Protein AF-A0A1E7GNS7-F1 (afdb_monomer_lite)

Foldseek 3Di:
DDQQPQVVLQVLLVVLCVVLPWAWPDKDKDADVQAGIWIWTDTPVDIWIWDDGVVQLWIKIKDKDQDPSGDVVSSVVSVCVVSVDPDWDWDWDWDDDPPDRIIIIIIIGDTDDD

Structure (mmCIF, N/CA/C/O backbone):
data_AF-A0A1E7GNS7-F1
#
_entry.id   AF-A0A1E7GNS7-F1
#
loop_
_atom_site.group_PDB
_atom_site.id
_atom_site.type_symbol
_atom_site.label_atom_id
_atom_site.label_alt_id
_atom_site.label_comp_id
_atom_site.label_asym_id
_atom_site.label_entity_id
_atom_site.label_seq_id
_atom_site.pdbx_PDB_ins_code
_atom_site.Cartn_x
_atom_site.Cartn_y
_atom_site.Cartn_z
_atom_site.occupancy
_atom_site.B_iso_or_equiv
_atom_site.auth_seq_id
_atom_site.auth_comp_id
_atom_site.auth_asym_id
_atom_site.auth_atom_id
_atom_site.pdbx_PDB_model_num
ATOM 1 N N . GLY A 1 1 ? 1.430 -7.642 -8.844 1.00 86.88 1 GLY A N 1
ATOM 2 C CA . GLY A 1 1 ? 0.796 -6.537 -9.594 1.00 86.88 1 GLY A CA 1
ATOM 3 C C . GLY A 1 1 ? 1.832 -5.669 -10.274 1.00 86.88 1 GLY A C 1
ATOM 4 O O . GLY A 1 1 ? 3.020 -5.909 -10.096 1.00 86.88 1 GLY A O 1
ATOM 5 N N . ASP A 1 2 ? 1.396 -4.670 -11.044 1.00 94.12 2 ASP A N 1
ATOM 6 C CA . ASP A 1 2 ? 2.300 -3.695 -11.669 1.00 94.12 2 ASP A CA 1
ATOM 7 C C . ASP A 1 2 ? 2.747 -2.643 -10.641 1.00 94.12 2 ASP A C 1
ATOM 9 O O . ASP A 1 2 ? 1.923 -1.887 -10.115 1.00 94.12 2 ASP A O 1
ATOM 13 N N . LEU A 1 3 ? 4.055 -2.610 -10.368 1.00 95.31 3 LEU A N 1
ATOM 14 C CA . LEU A 1 3 ? 4.700 -1.681 -9.437 1.00 95.31 3 LEU A CA 1
ATOM 15 C C . LEU A 1 3 ? 4.762 -0.240 -9.968 1.00 95.31 3 LEU A C 1
ATOM 17 O O . LEU A 1 3 ? 4.963 0.682 -9.188 1.00 95.31 3 LEU A O 1
ATOM 21 N N . ASN A 1 4 ? 4.557 -0.018 -11.268 1.00 95.81 4 ASN A N 1
ATOM 22 C CA . ASN A 1 4 ? 4.551 1.320 -11.866 1.00 95.81 4 ASN A CA 1
ATOM 23 C C . ASN A 1 4 ? 3.148 1.935 -11.965 1.00 95.81 4 ASN A C 1
ATOM 25 O O . ASN A 1 4 ? 3.010 3.118 -12.290 1.00 95.81 4 ASN A O 1
ATOM 29 N N . ASN A 1 5 ? 2.095 1.167 -11.675 1.00 96.06 5 ASN A N 1
ATOM 30 C CA . ASN A 1 5 ? 0.718 1.630 -11.809 1.00 96.06 5 ASN A CA 1
ATOM 31 C C . ASN A 1 5 ? 0.266 2.426 -10.576 1.00 96.06 5 ASN A C 1
ATOM 33 O O . ASN A 1 5 ? -0.474 1.932 -9.719 1.00 96.06 5 ASN A O 1
ATOM 37 N N . LYS A 1 6 ? 0.717 3.682 -10.496 1.00 95.88 6 LYS A N 1
ATOM 38 C CA . LYS A 1 6 ? 0.398 4.590 -9.383 1.00 95.88 6 LYS A CA 1
ATOM 39 C C . LYS A 1 6 ? -1.093 4.775 -9.146 1.00 95.88 6 LYS A C 1
ATOM 41 O O . LYS A 1 6 ? -1.521 4.764 -7.996 1.00 95.88 6 LYS A O 1
ATOM 46 N N . ASP A 1 7 ? -1.884 4.882 -10.210 1.00 96.88 7 ASP A N 1
ATOM 47 C CA . ASP A 1 7 ? -3.315 5.147 -10.085 1.00 96.88 7 ASP A CA 1
ATOM 48 C C . ASP A 1 7 ? -4.016 3.940 -9.465 1.00 96.88 7 ASP A C 1
ATOM 50 O O . ASP A 1 7 ? -4.893 4.086 -8.617 1.00 96.88 7 ASP A O 1
ATOM 54 N N . GLN A 1 8 ? -3.606 2.729 -9.850 1.00 97.56 8 GLN A N 1
ATOM 55 C CA . GLN A 1 8 ? -4.157 1.510 -9.278 1.00 97.56 8 GLN A CA 1
ATOM 56 C C . GLN A 1 8 ? -3.739 1.322 -7.820 1.00 97.56 8 GLN A C 1
ATOM 58 O O . GLN A 1 8 ? -4.589 0.995 -6.994 1.00 97.56 8 GLN A O 1
ATOM 63 N N . ILE A 1 9 ? -2.470 1.576 -7.492 1.00 97.81 9 ILE A N 1
ATOM 64 C CA . ILE A 1 9 ? -1.962 1.484 -6.118 1.00 97.81 9 ILE A CA 1
ATOM 65 C C . ILE A 1 9 ? -2.700 2.466 -5.199 1.00 97.81 9 ILE A C 1
ATOM 67 O O . ILE A 1 9 ? -3.193 2.054 -4.150 1.00 97.81 9 ILE A O 1
ATOM 71 N N . VAL A 1 10 ? -2.857 3.729 -5.615 1.00 98.38 10 VAL A N 1
ATOM 72 C CA . VAL A 1 10 ? -3.624 4.734 -4.858 1.00 98.38 10 VAL A CA 1
ATOM 73 C C . VAL A 1 10 ? -5.075 4.291 -4.681 1.00 98.38 10 VAL A C 1
ATOM 75 O O . VAL A 1 10 ? -5.563 4.256 -3.553 1.00 98.38 10 VAL A O 1
ATOM 78 N N . ARG A 1 11 ? -5.758 3.886 -5.763 1.00 98.38 11 ARG A N 1
ATOM 79 C CA . ARG A 1 11 ? -7.163 3.442 -5.697 1.00 98.38 11 ARG A CA 1
ATOM 80 C C . ARG A 1 11 ? -7.364 2.283 -4.724 1.00 98.38 11 ARG A C 1
ATOM 82 O O . ARG A 1 11 ? -8.359 2.251 -4.001 1.00 98.38 11 ARG A O 1
ATOM 89 N N . ILE A 1 12 ? -6.441 1.326 -4.710 1.00 98.25 12 ILE A N 1
ATOM 90 C CA . ILE A 1 12 ? -6.507 0.172 -3.812 1.00 98.25 12 ILE A CA 1
ATOM 91 C C . ILE A 1 12 ? -6.266 0.600 -2.369 1.00 98.25 12 ILE A C 1
ATOM 93 O O . ILE A 1 12 ? -7.046 0.209 -1.507 1.00 98.25 12 ILE A O 1
ATOM 97 N N . ALA A 1 13 ? -5.255 1.430 -2.107 1.00 97.38 13 ALA A N 1
ATOM 98 C CA . ALA A 1 13 ? -4.968 1.927 -0.764 1.00 97.38 13 ALA A CA 1
ATOM 99 C C . ALA A 1 13 ? -6.139 2.747 -0.192 1.00 97.38 13 ALA A C 1
ATOM 101 O O . ALA A 1 13 ? -6.538 2.540 0.952 1.00 97.38 13 ALA A O 1
ATOM 102 N N . GLU A 1 14 ? -6.758 3.620 -0.994 1.00 97.94 14 GLU A N 1
ATOM 103 C CA . GLU A 1 14 ? -7.948 4.373 -0.580 1.00 97.94 14 GLU A CA 1
ATOM 104 C C . GLU A 1 14 ? -9.141 3.464 -0.290 1.00 97.94 14 GLU A C 1
ATOM 106 O O . GLU A 1 14 ? -9.867 3.671 0.686 1.00 97.94 14 GLU A O 1
ATOM 111 N N . ARG A 1 15 ? -9.371 2.465 -1.150 1.00 97.62 15 ARG A N 1
ATOM 112 C CA . ARG A 1 15 ? -10.441 1.490 -0.950 1.00 97.62 15 ARG A CA 1
ATOM 113 C C . ARG A 1 15 ? -10.207 0.700 0.331 1.00 97.62 15 ARG A C 1
ATOM 115 O O . ARG A 1 15 ? -11.141 0.567 1.112 1.00 97.62 15 ARG A O 1
ATOM 122 N N . ALA A 1 16 ? -8.989 0.214 0.544 1.00 95.69 16 ALA A N 1
ATOM 123 C CA . ALA A 1 16 ? -8.612 -0.551 1.722 1.00 95.69 16 ALA A CA 1
ATOM 124 C C . ALA A 1 16 ? -8.851 0.257 3.002 1.00 95.69 16 ALA A C 1
ATOM 126 O O . ALA A 1 16 ? -9.559 -0.207 3.891 1.00 95.69 16 ALA A O 1
ATOM 127 N N . ALA A 1 17 ? -8.378 1.509 3.038 1.00 94.81 17 ALA A N 1
ATOM 128 C CA . ALA A 1 17 ? -8.599 2.424 4.154 1.00 94.81 17 ALA A CA 1
ATOM 129 C C . ALA A 1 17 ? -10.092 2.614 4.471 1.00 94.81 17 ALA A C 1
ATOM 131 O O . ALA A 1 17 ? -10.507 2.481 5.620 1.00 94.81 17 ALA A O 1
ATOM 132 N N . LYS A 1 18 ? -10.918 2.878 3.450 1.00 94.50 18 LYS A N 1
ATOM 133 C CA . LYS A 1 18 ? -12.369 3.060 3.625 1.00 94.50 18 LYS A CA 1
ATOM 134 C C . LYS A 1 18 ? -13.057 1.793 4.133 1.00 94.50 18 LYS A C 1
ATOM 136 O O . LYS A 1 18 ? -13.991 1.892 4.921 1.00 94.50 18 LYS A O 1
ATOM 141 N N . GLN A 1 19 ? -12.619 0.618 3.678 1.00 94.94 19 GLN A N 1
ATOM 142 C CA . GLN A 1 19 ? -13.202 -0.665 4.080 1.00 94.94 19 GLN A CA 1
ATOM 143 C C . GLN A 1 19 ? -12.921 -0.995 5.547 1.00 94.94 19 GLN A C 1
ATOM 145 O O . GLN A 1 19 ? -13.812 -1.500 6.219 1.00 94.94 19 GLN A O 1
ATOM 150 N N . VAL A 1 20 ? -11.751 -0.619 6.068 1.00 92.00 20 VAL A N 1
ATOM 151 C CA . VAL A 1 20 ? -11.420 -0.780 7.497 1.00 92.00 20 VAL A CA 1
ATOM 152 C C . VAL A 1 20 ? -11.926 0.376 8.372 1.00 92.00 20 VAL A C 1
ATOM 154 O O . VAL A 1 20 ? -11.505 0.536 9.512 1.00 92.00 20 VAL A O 1
ATOM 157 N N . GLY A 1 21 ? -12.813 1.225 7.842 1.00 91.19 21 GLY A N 1
ATOM 158 C CA . GLY A 1 21 ? -13.429 2.318 8.595 1.00 91.19 21 GLY A CA 1
ATOM 159 C C . GLY A 1 21 ? -12.516 3.519 8.859 1.00 91.19 21 GLY A C 1
ATOM 160 O O . GLY A 1 21 ? -12.821 4.335 9.729 1.00 91.19 21 GLY A O 1
ATOM 161 N N . ALA A 1 22 ? -11.402 3.661 8.134 1.00 91.56 22 ALA A N 1
ATOM 162 C CA . ALA A 1 22 ? -10.573 4.856 8.213 1.00 91.56 22 ALA A CA 1
ATOM 163 C C . ALA A 1 22 ? -11.164 6.004 7.376 1.00 91.56 22 ALA A C 1
ATOM 165 O O . ALA A 1 22 ? -11.633 5.824 6.248 1.00 91.56 22 ALA A O 1
ATOM 166 N N . THR A 1 23 ? -11.083 7.221 7.911 1.00 93.00 23 THR A N 1
ATOM 167 C CA . THR A 1 23 ? -11.484 8.440 7.201 1.00 93.00 23 THR A CA 1
ATOM 168 C C . THR A 1 23 ? -10.365 8.889 6.267 1.00 93.00 23 THR A C 1
ATOM 170 O O . THR A 1 23 ? -9.321 9.344 6.731 1.00 93.00 23 THR A O 1
ATOM 173 N N . VAL A 1 24 ? -10.592 8.787 4.956 1.00 95.81 24 VAL A N 1
ATOM 174 C CA . VAL A 1 24 ? -9.667 9.273 3.919 1.00 95.81 24 VAL A CA 1
ATOM 175 C C . VAL A 1 24 ? -9.893 10.764 3.675 1.00 95.81 24 VAL A C 1
ATOM 177 O O . VAL A 1 24 ? -11.001 11.169 3.328 1.00 95.81 24 VAL A O 1
ATOM 180 N N . LEU A 1 25 ? -8.838 11.566 3.823 1.00 97.38 25 LEU A N 1
ATOM 181 C CA . LEU A 1 25 ? -8.847 13.011 3.564 1.00 97.38 25 LEU A CA 1
ATOM 182 C C . LEU A 1 25 ? -8.395 13.364 2.141 1.00 97.38 25 LEU A C 1
ATOM 184 O O . LEU A 1 25 ? -8.782 14.399 1.607 1.00 97.38 25 LEU A O 1
ATOM 188 N N . GLY A 1 26 ? -7.578 12.512 1.524 1.00 97.62 26 GLY A N 1
ATOM 189 C CA . GLY A 1 26 ? -7.082 12.701 0.165 1.00 97.62 26 GLY A CA 1
ATOM 190 C C . GLY A 1 26 ? -5.955 11.731 -0.169 1.00 97.62 26 GLY A C 1
ATOM 191 O O . GLY A 1 26 ? -5.539 10.933 0.671 1.00 97.62 26 GLY A O 1
ATOM 192 N N . SER A 1 27 ? -5.436 11.810 -1.388 1.00 98.44 27 SER A N 1
ATOM 193 C CA . SER A 1 27 ? -4.328 10.972 -1.847 1.00 98.44 27 SER A CA 1
ATOM 194 C C . SER A 1 27 ? -3.459 11.690 -2.874 1.00 98.44 27 SER A C 1
ATOM 196 O O . SER A 1 27 ? -3.835 12.722 -3.433 1.00 98.44 27 SER A O 1
ATOM 198 N N . GLY A 1 28 ? -2.265 11.153 -3.106 1.00 97.81 28 GLY A N 1
ATOM 199 C CA . GLY A 1 28 ? -1.328 11.661 -4.097 1.00 97.81 28 GLY A CA 1
ATOM 200 C C . GLY A 1 28 ? -0.340 10.590 -4.535 1.00 97.81 28 GLY A C 1
ATOM 201 O O . GLY A 1 28 ? -0.132 9.589 -3.849 1.00 97.81 28 GLY A O 1
ATOM 202 N N . SER A 1 29 ? 0.278 10.789 -5.695 1.00 97.75 29 SER A N 1
ATOM 203 C CA . SER A 1 29 ? 1.351 9.914 -6.160 1.00 97.75 29 SER A CA 1
ATOM 204 C C . SER A 1 29 ? 2.316 10.619 -7.107 1.00 97.75 29 SER A C 1
ATOM 206 O O . SER A 1 29 ? 1.941 11.509 -7.874 1.00 97.75 29 SER A O 1
ATOM 208 N N . VAL A 1 30 ? 3.572 10.188 -7.064 1.00 97.38 30 VAL A N 1
ATOM 209 C CA . VAL A 1 30 ? 4.665 10.659 -7.916 1.00 97.38 30 VAL A CA 1
ATOM 210 C C . VAL A 1 30 ? 5.296 9.449 -8.592 1.00 97.38 30 VAL A C 1
ATOM 212 O O . VAL A 1 30 ? 5.549 8.435 -7.946 1.00 97.38 30 VAL A O 1
ATOM 215 N N . SER A 1 31 ? 5.547 9.557 -9.897 1.00 96.38 31 SER A N 1
ATOM 216 C CA . SER A 1 31 ? 6.327 8.571 -10.648 1.00 96.38 31 SER A CA 1
ATOM 217 C C . SER A 1 31 ? 7.764 9.040 -10.784 1.00 96.38 31 SER A C 1
ATOM 219 O O . SER A 1 31 ? 8.012 10.199 -11.116 1.00 96.38 31 SER A O 1
ATOM 221 N N . TYR A 1 32 ? 8.695 8.111 -10.622 1.00 93.31 32 TYR A N 1
ATOM 222 C CA . TYR A 1 32 ? 10.105 8.294 -10.916 1.00 93.31 32 TYR A CA 1
ATOM 223 C C . TYR A 1 32 ? 10.420 7.496 -12.186 1.00 93.31 32 TYR A C 1
ATOM 225 O O . TYR A 1 32 ? 10.325 6.265 -12.171 1.00 93.31 32 TYR A O 1
ATOM 233 N N . PRO A 1 33 ? 10.758 8.154 -13.309 1.00 83.62 33 PRO A N 1
ATOM 234 C CA . PRO A 1 33 ? 11.056 7.457 -14.555 1.00 83.62 33 PRO A CA 1
ATOM 235 C C . PRO A 1 33 ? 12.098 6.350 -14.345 1.00 83.62 33 PRO A C 1
ATOM 237 O O . PRO A 1 33 ? 13.176 6.603 -13.811 1.00 83.62 33 PRO A O 1
A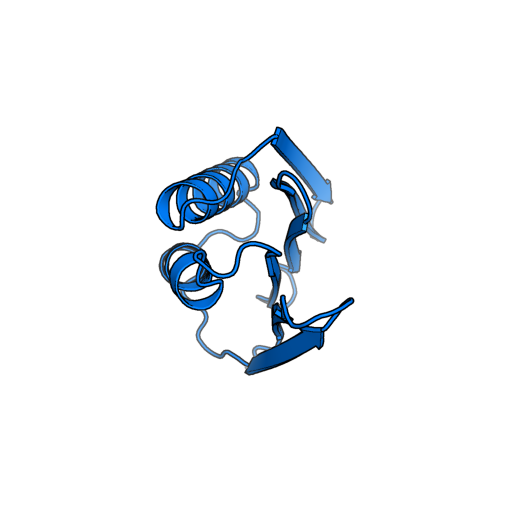TOM 240 N N . ALA A 1 34 ? 11.746 5.124 -14.746 1.00 78.56 34 ALA A N 1
ATOM 241 C CA . ALA A 1 34 ? 12.550 3.907 -14.588 1.00 78.56 34 ALA A CA 1
ATOM 242 C C . ALA A 1 34 ? 12.909 3.496 -13.138 1.00 78.56 34 ALA A C 1
ATOM 244 O O . ALA A 1 34 ? 13.766 2.634 -12.969 1.00 78.56 34 ALA A O 1
ATOM 245 N N . ARG A 1 35 ? 12.278 4.082 -12.107 1.00 89.12 35 ARG A N 1
ATOM 246 C CA . ARG A 1 35 ? 12.579 3.819 -10.680 1.00 89.12 35 ARG A CA 1
ATOM 247 C C . ARG A 1 35 ? 11.340 3.649 -9.791 1.00 89.12 35 ARG A C 1
ATOM 249 O O . ARG A 1 35 ? 11.426 3.767 -8.575 1.00 89.12 35 ARG A O 1
ATOM 256 N N . GLY A 1 36 ? 10.171 3.410 -10.387 1.00 95.31 36 GLY A N 1
ATOM 257 C CA . GLY A 1 36 ? 8.929 3.168 -9.651 1.00 95.31 36 GLY A CA 1
ATOM 258 C C . GLY A 1 36 ? 8.184 4.429 -9.233 1.00 95.31 36 GLY A C 1
ATOM 259 O O . GLY A 1 36 ? 8.178 5.437 -9.942 1.00 95.31 36 GLY A O 1
ATOM 260 N N . ILE A 1 37 ? 7.485 4.351 -8.103 1.00 97.75 37 ILE A N 1
ATOM 261 C CA . ILE A 1 37 ? 6.558 5.372 -7.626 1.00 97.75 37 ILE A CA 1
ATOM 262 C C . ILE A 1 37 ? 6.655 5.558 -6.110 1.00 97.75 37 ILE A C 1
ATOM 264 O O . ILE A 1 37 ? 7.063 4.651 -5.382 1.00 97.75 37 ILE A O 1
ATOM 268 N N . THR A 1 38 ? 6.139 6.696 -5.655 1.00 98.19 38 THR A N 1
ATOM 269 C CA . THR A 1 38 ? 5.670 6.891 -4.281 1.00 98.19 38 THR A CA 1
ATOM 270 C C . THR A 1 38 ? 4.197 7.275 -4.330 1.00 98.19 38 THR A C 1
ATOM 272 O O . THR A 1 38 ? 3.821 8.191 -5.063 1.00 98.19 38 THR A O 1
ATOM 275 N N . ALA A 1 39 ? 3.359 6.592 -3.557 1.00 98.12 39 ALA A N 1
ATOM 276 C CA . ALA A 1 39 ? 1.933 6.858 -3.412 1.00 98.12 39 ALA A CA 1
ATOM 277 C C . ALA A 1 39 ? 1.578 7.037 -1.933 1.00 98.12 39 ALA A C 1
ATOM 279 O O . ALA A 1 39 ? 2.038 6.270 -1.093 1.00 98.12 39 ALA A O 1
ATOM 280 N N . VAL A 1 40 ? 0.747 8.031 -1.624 1.00 98.31 40 VAL A N 1
ATOM 281 C CA . VAL A 1 40 ? 0.300 8.346 -0.263 1.00 98.31 40 VAL A CA 1
ATOM 282 C C . VAL A 1 40 ? -1.217 8.497 -0.212 1.00 98.31 40 VAL A C 1
ATOM 284 O O . VAL A 1 40 ? -1.821 9.097 -1.103 1.00 98.31 40 VAL A O 1
ATOM 287 N N . VAL A 1 41 ? -1.831 7.973 0.846 1.00 98.12 41 VAL A N 1
ATOM 288 C CA . VAL A 1 41 ? -3.225 8.230 1.223 1.00 98.12 41 VAL A CA 1
ATOM 289 C C . VAL A 1 41 ? -3.222 8.887 2.596 1.00 98.12 41 VAL A C 1
ATOM 291 O O . VAL A 1 41 ? -2.736 8.303 3.564 1.00 98.12 41 VAL A O 1
ATOM 294 N N . PHE A 1 42 ? -3.757 10.102 2.675 1.00 97.12 42 PHE A N 1
ATOM 295 C CA . PHE A 1 42 ? -3.903 10.850 3.917 1.00 97.12 42 PHE A CA 1
ATOM 296 C C . PHE A 1 42 ? -5.160 10.382 4.644 1.00 97.12 42 PHE A C 1
ATOM 298 O O . PHE A 1 42 ? -6.264 10.432 4.092 1.00 97.12 42 PHE A O 1
ATOM 305 N N . LEU A 1 43 ? -4.991 9.942 5.887 1.00 94.06 43 LEU A N 1
ATOM 306 C CA . LEU A 1 43 ? -6.086 9.595 6.787 1.00 94.06 43 LEU A CA 1
ATOM 307 C C . LEU A 1 43 ? -6.280 10.727 7.803 1.00 94.06 43 LEU A C 1
ATOM 309 O O . LEU A 1 43 ? -5.385 11.552 7.968 1.00 94.06 43 LEU A O 1
ATOM 313 N N . ALA A 1 44 ? -7.419 10.763 8.501 1.00 91.50 44 ALA A N 1
ATOM 314 C CA . ALA A 1 44 ? -7.733 11.830 9.464 1.00 91.50 44 ALA A CA 1
ATOM 315 C C . ALA A 1 44 ? -6.602 12.135 10.467 1.00 91.50 44 ALA A C 1
ATOM 317 O O . ALA A 1 44 ? -6.382 13.295 10.800 1.00 91.50 44 ALA A O 1
ATOM 318 N N . GLU A 1 45 ? -5.870 11.110 10.909 1.00 83.69 45 GLU A N 1
ATOM 319 C CA . GLU A 1 45 ? -4.811 11.245 11.920 1.00 83.69 45 GLU A CA 1
ATOM 320 C C . GLU A 1 45 ? -3.523 10.478 11.554 1.00 83.69 45 GLU A C 1
ATOM 322 O O . GLU A 1 45 ? -2.636 10.318 12.384 1.00 83.69 45 GLU A O 1
ATOM 327 N N . SER A 1 46 ? -3.404 9.960 10.326 1.00 90.19 46 SER A N 1
ATOM 328 C CA . SER A 1 46 ? -2.317 9.046 9.924 1.00 90.19 46 SER A CA 1
ATOM 329 C C . SER A 1 46 ? -2.192 8.930 8.397 1.00 90.19 46 SER A C 1
ATOM 331 O O . SER A 1 46 ? -2.579 9.850 7.675 1.00 90.19 46 SER A O 1
ATOM 333 N N . HIS A 1 47 ? -1.611 7.843 7.879 1.00 94.44 47 HIS A N 1
ATOM 334 C CA . HIS A 1 47 ? -1.364 7.682 6.450 1.00 94.44 47 HIS A CA 1
ATOM 335 C C . HIS A 1 47 ? -1.163 6.221 6.031 1.00 94.44 47 HIS A C 1
ATOM 337 O O . HIS A 1 47 ? -0.766 5.363 6.818 1.00 94.44 47 HIS A O 1
ATOM 343 N N . ILE A 1 48 ? -1.360 5.978 4.737 1.00 96.00 48 ILE A N 1
ATOM 344 C CA . ILE A 1 48 ? -0.820 4.812 4.034 1.00 96.00 48 ILE A CA 1
ATOM 345 C C . ILE A 1 48 ? 0.225 5.319 3.046 1.00 96.00 48 ILE A C 1
ATOM 347 O O . ILE A 1 48 ? -0.074 6.220 2.261 1.00 96.00 48 ILE A O 1
ATOM 351 N N . LEU A 1 49 ? 1.427 4.748 3.068 1.00 97.62 49 LEU A N 1
ATOM 352 C CA . LEU A 1 49 ? 2.514 5.077 2.150 1.00 97.62 49 LEU A CA 1
ATOM 353 C C . LEU A 1 49 ? 2.961 3.817 1.406 1.00 97.62 49 LEU A C 1
ATOM 355 O O . LEU A 1 49 ? 3.189 2.770 2.007 1.00 97.62 49 LEU A O 1
A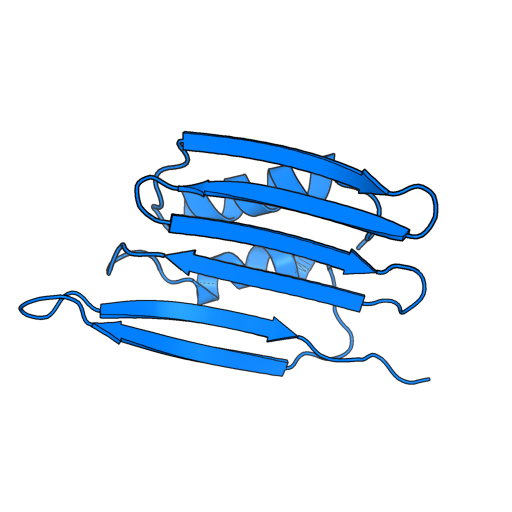TOM 359 N N . VAL A 1 50 ? 3.093 3.923 0.088 1.00 97.38 50 VAL A N 1
ATOM 360 C CA . VAL A 1 50 ? 3.593 2.855 -0.778 1.00 97.38 50 VAL A CA 1
ATOM 361 C C . VAL A 1 50 ? 4.738 3.408 -1.612 1.00 97.38 50 VAL A C 1
ATOM 363 O O . VAL A 1 50 ? 4.535 4.318 -2.411 1.00 97.38 50 VAL A O 1
ATOM 366 N N . SER A 1 51 ? 5.925 2.833 -1.452 1.00 97.06 51 SER A N 1
ATOM 367 C CA . SER A 1 51 ? 7.115 3.159 -2.242 1.00 97.06 51 SER A CA 1
ATOM 368 C C . SER A 1 51 ? 7.560 1.915 -2.997 1.00 97.06 51 SER A C 1
ATOM 370 O O . SER A 1 51 ? 7.765 0.867 -2.389 1.00 97.06 51 SER A O 1
ATOM 372 N N . THR A 1 52 ? 7.712 1.996 -4.314 1.00 96.75 52 THR A N 1
ATOM 373 C CA . THR A 1 52 ? 8.056 0.834 -5.148 1.00 96.75 52 THR A CA 1
ATOM 374 C C . THR A 1 52 ? 9.405 1.012 -5.824 1.00 96.75 52 THR A C 1
ATOM 376 O O . THR A 1 52 ? 9.714 2.111 -6.272 1.00 96.75 52 THR A O 1
ATOM 379 N N . TYR A 1 53 ? 10.114 -0.091 -6.032 1.00 95.75 53 TYR A N 1
ATOM 380 C CA . TYR A 1 53 ? 11.381 -0.165 -6.752 1.00 95.75 53 TYR A CA 1
ATOM 381 C C . TYR A 1 53 ? 11.326 -1.338 -7.748 1.00 95.75 53 TYR A C 1
ATOM 383 O O . TYR A 1 53 ? 11.733 -2.461 -7.419 1.00 95.75 53 TYR A O 1
ATOM 391 N N . PRO A 1 54 ? 10.738 -1.133 -8.941 1.00 94.00 54 PRO A N 1
ATOM 392 C CA . PRO A 1 54 ? 10.570 -2.168 -9.958 1.00 94.00 54 PRO A CA 1
ATOM 393 C C . PRO A 1 54 ? 11.876 -2.855 -10.365 1.00 94.00 54 PRO A C 1
ATOM 395 O O . PRO A 1 54 ? 11.874 -4.061 -10.596 1.00 94.00 54 PRO A O 1
ATOM 398 N N . GLU A 1 55 ? 12.987 -2.119 -10.392 1.00 93.62 55 GLU A N 1
ATOM 399 C CA . GLU A 1 55 ? 14.330 -2.621 -10.699 1.00 93.62 55 GLU A CA 1
ATOM 400 C C . GLU A 1 55 ? 14.807 -3.709 -9.723 1.00 93.62 55 GLU A C 1
ATOM 402 O O . GLU A 1 55 ? 15.623 -4.551 -10.087 1.00 93.62 55 GLU A O 1
ATOM 407 N N . TYR A 1 56 ? 14.244 -3.739 -8.512 1.00 93.25 56 TYR A N 1
ATOM 408 C CA . TYR A 1 56 ? 14.504 -4.752 -7.489 1.00 93.25 56 TYR A CA 1
ATOM 409 C C . TYR A 1 56 ? 13.294 -5.663 -7.242 1.00 93.25 56 TYR A C 1
ATOM 411 O O . TYR A 1 56 ? 13.301 -6.447 -6.294 1.00 93.25 56 TYR A O 1
ATOM 419 N N . ARG A 1 57 ? 12.232 -5.546 -8.058 1.00 93.44 57 ARG A N 1
ATOM 420 C CA . ARG A 1 57 ? 10.923 -6.194 -7.842 1.00 93.44 57 ARG A CA 1
ATOM 421 C C . ARG A 1 57 ? 10.410 -5.986 -6.413 1.00 93.44 57 ARG A C 1
ATOM 423 O O . ARG A 1 57 ? 9.906 -6.908 -5.778 1.00 93.44 57 ARG A O 1
ATOM 430 N N . TYR A 1 58 ? 10.576 -4.774 -5.895 1.00 93.31 58 TYR A N 1
ATOM 431 C CA . TYR A 1 58 ? 10.443 -4.496 -4.472 1.00 93.31 58 TYR A CA 1
ATOM 432 C C . TYR A 1 58 ? 9.411 -3.405 -4.189 1.00 93.31 58 TYR A C 1
ATOM 434 O O . TYR A 1 58 ? 9.212 -2.492 -4.989 1.00 93.31 58 TYR A O 1
ATOM 442 N N . ALA A 1 59 ? 8.763 -3.487 -3.032 1.00 95.69 59 ALA A N 1
ATOM 443 C CA . ALA A 1 59 ? 7.905 -2.435 -2.517 1.00 95.69 59 ALA A CA 1
ATOM 444 C C . ALA A 1 59 ? 8.008 -2.365 -0.993 1.00 95.69 59 ALA A C 1
ATOM 446 O O . ALA A 1 59 ? 8.148 -3.382 -0.314 1.00 95.69 59 ALA A O 1
ATOM 447 N N . ILE A 1 60 ? 7.913 -1.147 -0.477 1.00 96.44 60 ILE A N 1
ATOM 448 C CA . ILE A 1 60 ? 7.706 -0.844 0.931 1.00 96.44 60 ILE A CA 1
ATOM 449 C C . ILE A 1 60 ? 6.278 -0.344 1.057 1.00 96.44 60 ILE A C 1
ATOM 451 O O . ILE A 1 60 ? 5.870 0.568 0.335 1.00 96.44 60 ILE A O 1
ATOM 455 N N . VAL A 1 61 ? 5.534 -0.947 1.975 1.00 95.75 61 VAL A N 1
ATOM 456 C CA . VAL A 1 61 ? 4.179 -0.523 2.314 1.00 95.75 61 VAL A CA 1
ATOM 457 C C . VAL A 1 61 ? 4.130 -0.230 3.804 1.00 95.75 61 VAL A C 1
ATOM 459 O O . VAL A 1 61 ? 4.455 -1.089 4.628 1.00 95.75 61 VAL A O 1
ATOM 462 N N . GLU A 1 62 ? 3.725 0.988 4.134 1.00 94.75 62 GLU A N 1
ATOM 463 C CA . GLU A 1 62 ? 3.534 1.468 5.495 1.00 94.75 62 GLU A CA 1
ATOM 464 C C . GLU A 1 62 ? 2.055 1.784 5.676 1.00 94.75 62 GLU A C 1
ATOM 466 O O . GLU A 1 62 ? 1.494 2.629 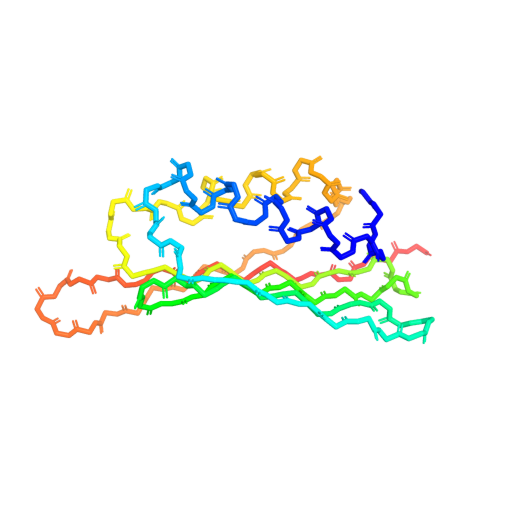4.978 1.00 94.75 62 GLU A O 1
ATOM 471 N N . ILE A 1 63 ? 1.414 1.070 6.598 1.00 93.81 63 ILE A N 1
ATOM 472 C CA . ILE A 1 63 ? 0.023 1.306 6.973 1.00 93.81 63 ILE A CA 1
ATOM 473 C C . ILE A 1 63 ? 0.042 1.756 8.423 1.00 93.81 63 ILE A C 1
ATOM 475 O O . ILE A 1 63 ? 0.303 0.959 9.330 1.00 93.81 63 ILE A O 1
ATOM 479 N N . PHE A 1 64 ? -0.205 3.046 8.621 1.00 90.00 64 PHE A N 1
ATOM 480 C CA . PHE A 1 64 ? -0.282 3.653 9.935 1.00 90.00 64 PHE A CA 1
ATOM 481 C C . PHE A 1 64 ? -1.709 4.105 10.189 1.00 90.00 64 PHE A C 1
ATOM 483 O O . PHE A 1 64 ? -2.282 4.829 9.377 1.00 90.00 64 PHE A O 1
ATOM 490 N N . MET A 1 65 ? -2.293 3.654 11.298 1.00 86.75 65 MET A N 1
ATOM 491 C CA . MET A 1 65 ? -3.667 3.983 11.666 1.00 86.75 65 MET A CA 1
ATOM 492 C C . MET A 1 65 ? -3.780 4.262 13.166 1.00 86.75 65 MET A C 1
ATOM 494 O O . MET A 1 65 ? -3.184 3.567 13.990 1.00 86.75 65 MET A O 1
ATOM 498 N N . CYS A 1 66 ? -4.577 5.280 13.498 1.00 79.06 66 CYS A N 1
ATOM 499 C CA . CYS A 1 66 ? -4.855 5.725 14.873 1.00 79.06 66 CYS A CA 1
ATOM 500 C C . CYS A 1 66 ? -6.171 5.193 15.432 1.00 79.06 66 CYS A C 1
ATOM 502 O O . CYS A 1 66 ? -6.395 5.232 16.638 1.00 79.06 66 CYS A O 1
ATOM 504 N N . ASN A 1 67 ? -7.057 4.720 14.558 1.00 71.12 67 ASN A N 1
ATOM 505 C CA . ASN A 1 67 ? -8.369 4.242 14.952 1.00 71.12 67 ASN A CA 1
ATOM 506 C C . ASN A 1 67 ? -8.253 2.824 15.527 1.00 71.12 67 ASN A C 1
ATOM 508 O O . ASN A 1 67 ? -7.885 1.906 14.802 1.00 71.12 67 ASN A O 1
ATOM 512 N N . SER A 1 68 ? -8.626 2.636 16.796 1.00 65.88 68 SER A N 1
ATOM 513 C CA . SER A 1 68 ? -8.642 1.320 17.452 1.00 65.88 68 SER A CA 1
ATOM 514 C C . SER A 1 68 ? -9.596 0.317 16.797 1.00 65.88 68 SER A C 1
ATOM 516 O O . SER A 1 68 ? -9.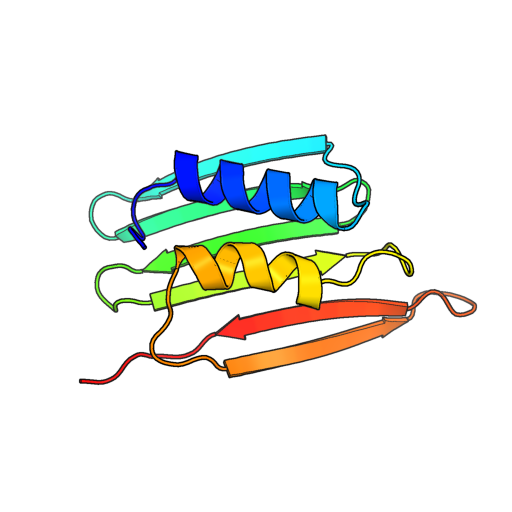425 -0.885 16.972 1.00 65.88 68 SER A O 1
ATOM 518 N N . GLN A 1 69 ? -10.578 0.805 16.035 1.00 73.19 69 GLN A N 1
ATOM 519 C CA . GLN A 1 69 ? -11.543 -0.014 15.304 1.00 73.19 69 GLN A CA 1
ATOM 520 C C . GLN A 1 69 ? -11.072 -0.386 13.891 1.00 73.19 69 GLN A C 1
ATOM 522 O O . GLN A 1 69 ? -11.709 -1.219 13.254 1.00 73.19 69 GLN A O 1
ATOM 527 N N . ALA A 1 70 ? -9.999 0.232 13.385 1.00 80.19 70 ALA A N 1
ATOM 528 C CA . ALA A 1 70 ? -9.441 -0.082 12.075 1.00 80.19 70 ALA A CA 1
ATOM 529 C C . ALA A 1 70 ? -8.265 -1.048 12.240 1.00 80.19 70 ALA A C 1
ATOM 531 O O . ALA A 1 70 ? -7.280 -0.707 12.894 1.00 80.19 70 ALA A O 1
ATOM 532 N N . ASP A 1 71 ? -8.340 -2.234 11.632 1.00 83.62 71 ASP A N 1
ATOM 53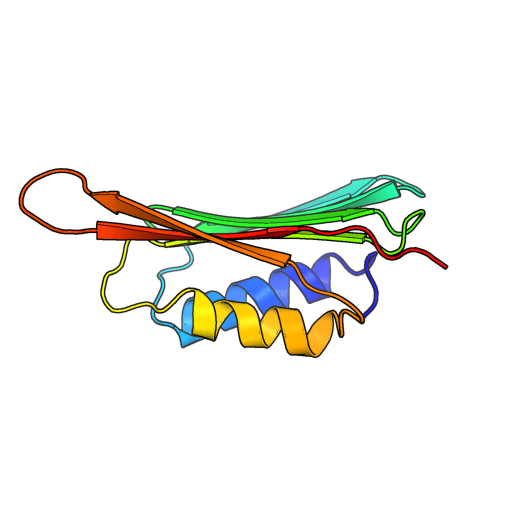3 C CA . ASP A 1 71 ? -7.210 -3.163 11.608 1.00 83.62 71 ASP A CA 1
ATOM 534 C C . ASP A 1 71 ? -6.309 -2.872 10.392 1.00 83.62 71 ASP A C 1
ATOM 536 O O . ASP A 1 71 ? -6.715 -3.097 9.243 1.00 83.62 71 ASP A O 1
ATOM 540 N N . PRO A 1 72 ? -5.055 -2.417 10.590 1.00 88.12 72 PRO A N 1
ATOM 541 C CA . PRO A 1 72 ? -4.145 -2.224 9.470 1.00 88.12 72 PRO A CA 1
ATOM 542 C C . PRO A 1 72 ? -3.787 -3.547 8.765 1.00 88.12 72 PRO A C 1
ATOM 544 O O . PRO A 1 72 ? -3.383 -3.523 7.603 1.00 88.12 72 PRO A O 1
ATOM 547 N N . GLY A 1 73 ? -3.938 -4.696 9.436 1.00 88.88 73 GLY A N 1
ATOM 548 C CA . GLY A 1 73 ? -3.779 -6.023 8.842 1.00 88.88 73 GLY A CA 1
ATOM 549 C C . GLY A 1 73 ? -4.837 -6.318 7.779 1.00 88.88 73 GLY A C 1
ATOM 550 O O . GLY A 1 73 ? -4.493 -6.780 6.692 1.00 88.88 73 GLY A O 1
ATOM 551 N N . GLU A 1 74 ? -6.100 -5.969 8.031 1.00 91.25 74 GLU A N 1
ATOM 552 C CA . GLU A 1 74 ? -7.158 -6.051 7.018 1.00 91.25 74 GLU A CA 1
ATOM 553 C C . GLU A 1 74 ? -6.883 -5.092 5.858 1.00 91.25 74 GLU A C 1
ATOM 555 O O . GLU A 1 74 ? -7.004 -5.473 4.694 1.00 91.25 74 GLU A O 1
ATOM 560 N N . CYS A 1 75 ? -6.414 -3.876 6.147 1.00 91.69 75 CYS A N 1
ATOM 561 C CA . CYS A 1 75 ? -6.038 -2.919 5.108 1.00 91.69 75 CYS A CA 1
ATOM 562 C C . CYS A 1 75 ? -4.903 -3.457 4.215 1.00 91.69 75 CYS A C 1
ATOM 564 O O . CYS A 1 75 ? -4.913 -3.254 2.999 1.00 91.69 75 CYS A O 1
ATOM 566 N N . TRP A 1 76 ? -3.934 -4.167 4.801 1.00 93.62 76 TRP A N 1
ATOM 567 C CA . TRP A 1 76 ? -2.830 -4.790 4.072 1.00 93.62 76 TRP A CA 1
ATOM 568 C C . TRP A 1 76 ? -3.305 -5.831 3.053 1.00 93.62 76 TRP A C 1
ATOM 570 O O . TRP A 1 76 ? -2.740 -5.884 1.961 1.00 93.62 76 TRP A O 1
ATOM 580 N N . THR A 1 77 ? -4.352 -6.610 3.351 1.00 94.50 77 THR A N 1
ATOM 581 C CA . THR A 1 77 ? -4.825 -7.690 2.456 1.00 94.50 77 THR A CA 1
ATOM 582 C C . THR A 1 77 ? -5.143 -7.202 1.040 1.00 94.50 77 THR A C 1
ATOM 584 O O . THR A 1 77 ? -4.752 -7.832 0.064 1.00 94.50 77 THR A O 1
ATOM 587 N N . TYR A 1 78 ? -5.723 -6.010 0.903 1.00 96.12 78 TYR A N 1
ATOM 588 C CA . TYR A 1 78 ? -6.028 -5.401 -0.393 1.00 96.12 78 TYR A CA 1
ATOM 589 C C . TYR A 1 78 ? -4.774 -5.108 -1.226 1.00 96.12 78 TYR A C 1
ATOM 591 O O . TYR A 1 78 ? -4.755 -5.311 -2.443 1.00 96.12 78 TYR A O 1
ATOM 599 N N . LEU A 1 79 ? -3.722 -4.603 -0.577 1.00 95.19 79 LEU A N 1
ATOM 600 C CA . LEU A 1 79 ? -2.446 -4.336 -1.234 1.00 95.19 79 LEU A CA 1
ATOM 601 C C . LEU A 1 79 ? -1.699 -5.641 -1.513 1.00 95.19 79 LEU A C 1
ATOM 603 O O . LEU A 1 79 ? -1.107 -5.766 -2.581 1.00 95.19 79 LEU A O 1
ATOM 607 N N . TYR A 1 80 ? -1.777 -6.623 -0.614 1.00 95.00 80 TYR A N 1
ATOM 608 C CA . TYR A 1 80 ? -1.236 -7.965 -0.824 1.00 95.00 80 TYR A CA 1
ATOM 609 C C . TYR A 1 80 ? -1.837 -8.622 -2.072 1.00 95.00 80 TYR A C 1
ATOM 611 O O . TYR A 1 80 ? -1.092 -9.059 -2.949 1.00 95.00 80 TYR A O 1
ATOM 619 N N . ASP A 1 81 ? -3.164 -8.601 -2.205 1.00 96.06 81 ASP A N 1
ATOM 620 C CA . ASP A 1 81 ? -3.883 -9.213 -3.324 1.00 96.06 81 ASP A CA 1
ATOM 621 C C . ASP A 1 81 ? -3.514 -8.591 -4.670 1.00 96.06 81 ASP A C 1
ATOM 623 O O . ASP A 1 81 ? -3.468 -9.272 -5.694 1.00 96.06 81 ASP A O 1
ATOM 627 N N . TYR A 1 82 ? -3.206 -7.299 -4.693 1.00 96.38 82 TYR A N 1
ATOM 628 C CA . TYR A 1 82 ? -2.752 -6.644 -5.911 1.00 96.38 82 TYR A CA 1
ATOM 629 C C . TYR A 1 82 ? -1.268 -6.863 -6.182 1.00 96.38 82 TYR A C 1
ATOM 631 O O . TYR A 1 82 ? -0.871 -7.193 -7.305 1.00 96.38 82 TYR A O 1
ATOM 639 N N . LEU A 1 83 ? -0.423 -6.654 -5.173 1.00 94.69 83 LEU A N 1
ATOM 640 C CA . LEU A 1 83 ? 1.025 -6.714 -5.322 1.00 94.69 83 LEU A CA 1
ATOM 641 C C . LEU A 1 83 ? 1.503 -8.147 -5.558 1.00 94.69 83 LEU A C 1
ATOM 643 O O . LEU A 1 83 ? 2.447 -8.315 -6.327 1.00 94.69 83 LEU A O 1
ATOM 647 N N . GLN A 1 84 ? 0.801 -9.152 -5.025 1.00 95.06 84 GLN A N 1
ATOM 648 C CA . GLN A 1 84 ? 1.140 -10.575 -5.125 1.00 95.06 84 GLN A CA 1
ATOM 649 C C . GLN A 1 84 ? 2.624 -10.826 -4.791 1.00 95.06 84 GLN A C 1
ATOM 651 O O . GLN A 1 84 ? 3.371 -11.340 -5.628 1.00 95.06 84 GLN A O 1
ATOM 656 N N . PRO A 1 85 ? 3.103 -10.385 -3.610 1.00 93.44 85 PRO A N 1
ATOM 657 C CA . PRO A 1 85 ? 4.510 -10.513 -3.266 1.00 93.44 85 PRO A CA 1
ATOM 658 C C . PRO A 1 85 ? 4.881 -11.987 -3.074 1.00 93.44 85 PRO A C 1
ATOM 660 O O . PRO A 1 85 ? 4.217 -12.716 -2.340 1.00 93.44 85 PRO A O 1
ATOM 663 N N . ALA A 1 86 ? 5.986 -12.417 -3.685 1.00 91.50 86 ALA A N 1
ATOM 664 C CA . ALA A 1 86 ? 6.515 -13.768 -3.483 1.00 91.50 86 ALA A CA 1
ATOM 665 C C . ALA A 1 86 ? 7.079 -13.971 -2.064 1.00 91.50 86 ALA A C 1
ATOM 667 O O . ALA A 1 86 ? 7.104 -15.087 -1.551 1.00 91.50 86 ALA A O 1
ATOM 668 N N . GLN A 1 87 ? 7.545 -12.892 -1.431 1.00 90.50 87 GLN A N 1
ATOM 669 C CA . GLN A 1 87 ? 8.096 -12.886 -0.081 1.00 90.50 87 GLN A CA 1
ATOM 670 C C . GLN A 1 87 ? 7.644 -11.629 0.655 1.00 90.50 87 GLN A C 1
ATOM 672 O O . GLN A 1 87 ? 7.555 -10.551 0.070 1.00 90.50 87 GLN A O 1
ATOM 677 N N . ILE A 1 88 ? 7.378 -11.774 1.952 1.00 90.62 88 ILE A N 1
ATOM 678 C CA . ILE A 1 88 ? 6.969 -10.675 2.824 1.00 90.62 88 ILE A CA 1
ATOM 679 C C . ILE A 1 88 ? 7.779 -10.706 4.118 1.00 90.62 88 ILE A C 1
ATOM 681 O O . ILE A 1 88 ? 8.133 -11.765 4.629 1.00 90.62 88 ILE A O 1
ATOM 685 N N . SER A 1 89 ? 8.049 -9.527 4.662 1.00 88.19 89 SER A N 1
ATOM 686 C CA . SER A 1 89 ? 8.527 -9.353 6.031 1.00 88.19 89 SER A CA 1
ATOM 687 C C . SER A 1 89 ? 7.721 -8.225 6.624 1.00 88.19 89 SER A C 1
ATOM 689 O O . SER A 1 89 ? 7.726 -7.135 6.062 1.00 88.19 89 SER A O 1
ATOM 691 N N . ILE A 1 90 ? 7.025 -8.492 7.721 1.00 87.12 90 ILE A N 1
ATOM 692 C CA . ILE A 1 90 ? 6.136 -7.534 8.370 1.00 87.12 90 ILE A CA 1
ATOM 693 C C . ILE A 1 90 ? 6.714 -7.233 9.748 1.00 87.12 90 ILE A C 1
ATOM 695 O O . ILE A 1 90 ? 6.935 -8.145 10.540 1.00 87.12 90 ILE A O 1
ATOM 699 N N . ASN A 1 91 ? 6.954 -5.958 10.025 1.00 87.69 91 ASN A N 1
ATOM 700 C CA . ASN A 1 91 ? 7.187 -5.453 11.368 1.00 87.69 91 ASN A CA 1
ATOM 701 C C . ASN A 1 91 ? 5.896 -4.791 11.860 1.00 87.69 91 ASN A C 1
ATOM 703 O O . ASN A 1 91 ? 5.353 -3.932 11.167 1.00 87.69 91 ASN A O 1
ATOM 707 N N . LYS A 1 92 ? 5.415 -5.198 13.035 1.00 84.81 92 LYS A N 1
ATOM 708 C CA . LYS A 1 92 ? 4.252 -4.607 13.692 1.00 84.81 92 LYS A CA 1
ATOM 709 C C . LYS A 1 92 ? 4.707 -3.891 14.955 1.00 84.81 92 LYS A C 1
ATOM 711 O O . LYS A 1 92 ? 5.209 -4.538 15.869 1.00 84.81 92 LYS A O 1
ATOM 716 N N . GLU A 1 93 ? 4.488 -2.588 15.034 1.00 82.44 93 GLU A N 1
ATOM 717 C CA . GLU A 1 93 ? 4.792 -1.798 16.229 1.00 82.44 93 GLU A CA 1
ATOM 718 C C . GLU A 1 93 ? 3.512 -1.174 16.767 1.00 82.44 93 GLU A C 1
ATOM 720 O O . GLU A 1 93 ? 2.619 -0.844 15.998 1.00 82.44 93 GLU A O 1
ATOM 725 N N . VAL A 1 94 ? 3.393 -1.015 18.084 1.00 79.06 94 VAL A N 1
ATOM 726 C CA . VAL A 1 94 ? 2.230 -0.360 18.691 1.00 79.06 94 VAL A CA 1
ATOM 727 C C . VAL A 1 94 ? 2.697 0.802 19.559 1.00 79.06 94 VAL A C 1
ATOM 729 O O . VAL A 1 94 ? 3.447 0.594 20.509 1.00 79.06 94 VAL A O 1
ATOM 732 N N . HIS A 1 95 ? 2.272 2.019 19.227 1.00 74.19 95 HIS A N 1
ATOM 733 C CA . HIS A 1 95 ? 2.629 3.258 19.917 1.00 74.19 95 HIS A CA 1
ATOM 734 C C . HIS A 1 95 ? 1.448 3.734 20.756 1.00 74.19 95 HIS A C 1
ATOM 736 O O . HIS A 1 95 ? 0.395 4.045 20.220 1.00 74.19 95 HIS A O 1
ATOM 742 N N . TYR A 1 96 ? 1.599 3.816 22.073 1.00 69.19 96 TYR A N 1
ATOM 743 C CA . TYR A 1 96 ? 0.544 4.327 22.952 1.00 69.19 96 TYR A CA 1
ATOM 744 C C . TYR A 1 96 ? 0.800 5.802 23.264 1.00 69.19 96 TYR A C 1
ATOM 746 O O . TYR A 1 96 ? 1.889 6.154 23.715 1.00 69.19 96 TYR A O 1
ATOM 754 N N . VAL A 1 97 ? -0.199 6.662 23.050 1.00 62.81 97 VAL A N 1
ATOM 755 C CA . VAL A 1 97 ? -0.132 8.089 23.406 1.00 62.81 97 VAL A CA 1
ATOM 756 C C . VAL A 1 97 ? -1.298 8.415 24.348 1.00 62.81 97 VAL A C 1
ATOM 758 O O . VAL A 1 97 ? -2.459 8.240 23.991 1.00 62.81 97 VAL A O 1
ATOM 761 N N . GLY A 1 98 ? -1.006 8.868 25.574 1.00 59.53 98 GLY A N 1
ATOM 762 C CA . GLY A 1 98 ? -2.021 9.154 26.605 1.00 59.53 98 GLY A CA 1
ATOM 763 C C . GLY A 1 98 ? -2.647 7.906 27.261 1.00 59.53 98 GLY A C 1
ATOM 764 O O . GLY A 1 98 ? -2.063 6.826 27.229 1.00 59.53 98 GLY A O 1
ATOM 765 N N . ASN A 1 99 ? -3.832 8.051 27.878 1.00 47.69 99 ASN A N 1
ATOM 766 C CA . ASN A 1 99 ? -4.541 7.021 28.672 1.00 47.69 99 ASN A CA 1
ATOM 767 C C . ASN A 1 99 ? -5.116 5.831 27.847 1.00 47.69 99 ASN A C 1
ATOM 769 O O . ASN A 1 99 ? -6.259 5.435 28.061 1.00 47.69 99 ASN A O 1
ATOM 773 N N . GLY A 1 100 ? -4.350 5.224 26.933 1.00 45.03 100 GLY A N 1
ATOM 774 C CA . GLY A 1 100 ? -4.638 3.860 26.450 1.00 45.03 100 GLY A CA 1
ATOM 775 C C . GLY A 1 100 ? -5.149 3.679 25.016 1.00 45.03 100 GLY A C 1
ATOM 776 O O . GLY A 1 100 ? -5.494 2.554 24.663 1.00 45.03 100 GLY A O 1
ATOM 777 N N . ASN A 1 101 ? -5.142 4.704 24.158 1.00 48.38 101 ASN A N 1
ATOM 778 C CA . ASN A 1 101 ? -5.417 4.508 22.728 1.00 48.38 101 ASN A CA 1
ATOM 779 C C . ASN A 1 101 ? -4.103 4.181 21.998 1.00 48.38 101 ASN A C 1
ATOM 781 O O . ASN A 1 101 ? -3.299 5.066 21.708 1.00 48.38 101 ASN A O 1
ATOM 785 N N . GLY A 1 102 ? -3.839 2.891 21.785 1.00 48.69 102 GLY A N 1
ATOM 786 C CA . GLY A 1 102 ? -2.681 2.416 21.025 1.00 48.69 102 GLY A CA 1
ATOM 787 C C . GLY A 1 102 ? -2.846 2.639 19.519 1.00 48.69 102 GLY A C 1
ATOM 788 O O . GLY A 1 102 ? -3.895 2.348 18.957 1.00 48.69 102 GLY A O 1
ATOM 789 N N . LEU A 1 103 ? -1.794 3.121 18.867 1.00 52.69 103 LEU A N 1
ATOM 790 C CA . LEU A 1 103 ? -1.607 3.183 17.418 1.00 52.69 103 LEU A CA 1
ATOM 791 C C . LEU A 1 103 ? -0.880 1.929 16.966 1.00 52.69 103 LEU A C 1
ATOM 793 O O . LEU A 1 103 ? 0.138 1.606 17.557 1.00 52.69 103 LEU A O 1
ATOM 797 N N . VAL A 1 104 ? -1.315 1.262 15.904 1.00 53.16 104 VAL A N 1
ATOM 798 C CA . VAL A 1 104 ? -0.610 0.093 15.358 1.00 53.16 104 VAL A CA 1
ATOM 799 C C . VAL A 1 104 ? 0.046 0.471 14.026 1.00 53.16 104 VAL A C 1
ATOM 801 O O . VAL A 1 104 ? -0.632 0.831 13.068 1.00 53.16 104 VAL A O 1
ATOM 804 N N . LEU A 1 105 ? 1.367 0.364 13.950 1.00 48.53 105 LEU A N 1
ATOM 805 C CA . LEU A 1 105 ? 2.167 0.393 12.729 1.00 48.53 105 LEU A CA 1
ATOM 806 C C . LEU A 1 105 ? 2.304 -1.023 12.181 1.00 48.53 105 LEU A C 1
ATOM 808 O O . LEU A 1 105 ? 2.7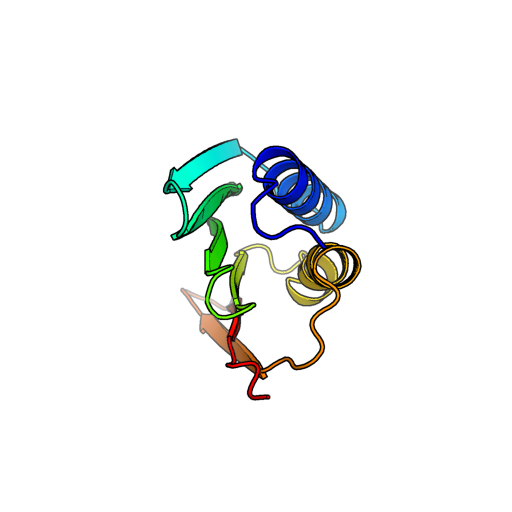15 -1.921 12.909 1.00 48.53 105 LEU A O 1
ATOM 812 N N . ASN A 1 106 ? 2.054 -1.211 10.887 1.00 48.91 106 ASN A N 1
ATOM 813 C CA . ASN A 1 106 ? 2.577 -2.361 10.153 1.00 48.91 106 ASN A CA 1
ATOM 814 C C . ASN A 1 106 ? 3.473 -1.863 9.013 1.00 48.91 106 ASN A C 1
ATOM 816 O O . ASN A 1 106 ? 3.021 -1.141 8.122 1.00 48.91 106 ASN A O 1
ATOM 820 N N . LYS A 1 107 ? 4.743 -2.265 9.042 1.00 42.59 107 LYS A N 1
ATOM 821 C CA . LYS A 1 107 ? 5.742 -2.002 8.009 1.00 42.59 107 LYS A CA 1
ATOM 822 C C . LYS A 1 107 ? 6.075 -3.302 7.296 1.00 42.59 107 LYS A C 1
ATOM 824 O O . LYS A 1 107 ? 6.697 -4.185 7.884 1.00 42.59 107 LYS A O 1
ATOM 829 N N . ALA A 1 108 ? 5.674 -3.423 6.035 1.00 50.22 108 ALA A N 1
ATOM 830 C CA . ALA A 1 108 ? 6.052 -4.550 5.194 1.00 50.22 108 ALA A CA 1
ATOM 831 C C . ALA A 1 108 ? 7.266 -4.175 4.325 1.00 50.22 108 ALA A C 1
ATOM 833 O O . ALA A 1 108 ? 7.200 -3.225 3.543 1.00 50.22 108 ALA A O 1
ATOM 834 N N . SER A 1 109 ? 8.383 -4.896 4.464 1.00 46.75 109 SER A N 1
ATOM 835 C CA . SER A 1 109 ? 9.625 -4.634 3.720 1.00 46.75 109 SER A CA 1
ATOM 836 C C . SER A 1 109 ? 10.545 -5.865 3.657 1.00 46.75 109 SER A C 1
ATOM 838 O O . SER A 1 109 ? 11.181 -6.173 4.664 1.00 46.75 109 SER A O 1
ATOM 840 N N . ARG A 1 110 ? 10.691 -6.553 2.508 1.00 42.09 110 ARG A N 1
ATOM 841 C CA . ARG A 1 110 ? 11.917 -7.335 2.200 1.00 42.09 110 ARG A CA 1
ATOM 842 C C . ARG A 1 110 ? 12.200 -7.602 0.708 1.00 42.09 110 ARG A C 1
ATOM 844 O O . ARG A 1 110 ? 11.287 -7.806 -0.082 1.00 42.09 110 ARG A O 1
ATOM 851 N N . HIS A 1 111 ? 13.499 -7.612 0.400 1.00 40.94 111 HIS A N 1
ATOM 852 C CA . HIS A 1 111 ? 14.196 -8.050 -0.819 1.00 40.94 111 HIS A CA 1
ATOM 853 C C . HIS A 1 111 ? 13.646 -9.350 -1.436 1.00 40.94 111 HIS A C 1
ATOM 855 O O . HIS A 1 111 ? 13.460 -10.321 -0.707 1.00 40.94 111 HIS A O 1
ATOM 861 N N . ILE A 1 112 ? 13.488 -9.383 -2.767 1.00 38.84 112 ILE A N 1
ATOM 862 C CA . ILE A 1 112 ? 13.282 -10.611 -3.551 1.00 38.84 112 ILE A CA 1
ATOM 863 C C . ILE A 1 112 ? 14.614 -10.961 -4.229 1.00 38.84 112 ILE A C 1
ATOM 865 O O . ILE A 1 112 ? 14.944 -10.389 -5.269 1.00 38.84 112 ILE A O 1
ATOM 869 N N . GLU A 1 113 ? 15.378 -11.893 -3.657 1.00 30.09 113 GLU A N 1
ATOM 870 C CA . GLU A 1 113 ? 16.519 -12.493 -4.360 1.00 30.09 113 GLU A CA 1
ATOM 871 C C . GLU A 1 113 ? 16.035 -13.585 -5.323 1.00 30.09 113 GLU A C 1
ATOM 873 O O . GLU A 1 113 ? 15.343 -14.527 -4.933 1.00 30.09 113 GLU A O 1
ATOM 878 N N . SER A 1 114 ? 16.426 -13.441 -6.589 1.00 34.12 114 SER A N 1
ATOM 879 C CA . SER A 1 114 ? 16.776 -14.549 -7.484 1.00 34.12 114 SER A CA 1
ATOM 880 C C . SER A 1 114 ? 17.771 -14.029 -8.508 1.00 34.12 114 SER A C 1
ATOM 882 O O . SER A 1 114 ? 17.345 -13.111 -9.252 1.00 34.12 114 SER A O 1
#

Radius of gyration: 13.91 Å; chains: 1; bounding box: 30×28×43 Å

Sequence (114 aa):
GDLNNKDQIVRIAERAAKQVGATVLGSGSVSYPARGITAVVFLAESHILVSTYPEYRYAIVEIFMCNSQADPGECWTYLYDYLQPAQISINKEVHYVGNGNGLVLNKASRHIES

pLDDT: mean 84.94, std 18.01, range [30.09, 98.44]

Secondary structure (DSSP, 8-state):
--TT-HHHHHHHHHHHHHHTT--EEEEEEEEETTTEEEEEEEESS-EEEEEEEGGGTEEEEEEEE--TT--HHHHHHHHHHHH--SS--EEEEEEEETTTEEEEEEEE------